Protein AF-A0A3M2LVP2-F1 (afdb_monomer_lite)

pLDDT: mean 81.39, std 17.62, range [37.12, 96.94]

Sequence (115 aa):
MPDSTAGVALAVPNRERMAYLTHLAGRLPAGLSASYSYRGHEIVMHVVAVAAVGNRTNALPVAAVTVGCRYARGAWWFVGGDDRAPFAAANNLREAATVIVRELNDQIRQREAVR

Structure (mmCIF, N/CA/C/O backbone):
data_AF-A0A3M2LVP2-F1
#
_entry.id   AF-A0A3M2LVP2-F1
#
loop_
_atom_site.group_PDB
_atom_site.id
_atom_site.type_symbol
_atom_site.label_atom_id
_atom_site.label_alt_id
_atom_site.label_comp_id
_atom_site.label_asym_id
_atom_site.label_entity_id
_atom_site.label_seq_id
_atom_site.pdbx_PDB_ins_code
_atom_site.Cartn_x
_atom_site.Cartn_y
_atom_site.Cartn_z
_atom_site.occupancy
_atom_site.B_iso_or_equiv
_atom_site.auth_seq_id
_atom_site.auth_comp_id
_atom_site.auth_asym_id
_atom_site.auth_atom_id
_atom_site.pdbx_PDB_model_num
ATOM 1 N N . MET A 1 1 ? 15.100 -31.540 -20.089 1.00 39.44 1 MET A N 1
ATOM 2 C CA . MET A 1 1 ? 15.620 -30.237 -19.628 1.00 39.44 1 MET A CA 1
ATOM 3 C C . MET A 1 1 ? 14.409 -29.372 -19.313 1.00 39.44 1 MET A C 1
ATOM 5 O O . MET A 1 1 ? 13.673 -29.110 -20.254 1.00 39.44 1 MET A O 1
ATOM 9 N N . PRO A 1 2 ? 14.092 -29.028 -18.055 1.00 41.09 2 PRO A N 1
ATOM 10 C CA . PRO A 1 2 ? 13.045 -28.047 -17.806 1.00 41.09 2 PRO A CA 1
ATOM 11 C C . PRO A 1 2 ? 13.590 -26.645 -18.110 1.00 41.09 2 PRO A C 1
ATOM 13 O O . PRO A 1 2 ? 14.683 -26.294 -17.667 1.00 41.09 2 PRO A O 1
ATOM 16 N N . ASP A 1 3 ? 12.838 -25.887 -18.907 1.00 37.12 3 ASP A N 1
ATOM 17 C CA . ASP A 1 3 ? 13.117 -24.502 -19.275 1.00 37.12 3 ASP A CA 1
ATOM 18 C C . ASP A 1 3 ? 13.131 -23.608 -18.033 1.00 37.12 3 ASP A C 1
ATOM 20 O O . ASP A 1 3 ? 12.096 -23.294 -17.441 1.00 37.12 3 ASP A O 1
ATOM 24 N N . SER A 1 4 ? 14.322 -23.155 -17.657 1.00 41.50 4 SER A N 1
ATOM 25 C CA . SER A 1 4 ? 14.530 -22.121 -16.648 1.00 41.50 4 SER A CA 1
ATOM 26 C C . SER A 1 4 ? 14.195 -20.739 -17.217 1.00 41.50 4 SER A C 1
ATOM 28 O O . SER A 1 4 ? 15.038 -19.849 -17.238 1.00 41.50 4 SER A O 1
ATOM 30 N N . THR A 1 5 ? 12.950 -20.506 -17.639 1.00 41.75 5 THR A N 1
ATOM 31 C CA . THR A 1 5 ? 12.405 -19.139 -17.744 1.00 41.75 5 THR A CA 1
ATOM 32 C C . THR A 1 5 ? 11.936 -18.676 -16.363 1.00 41.75 5 THR A C 1
ATOM 34 O O . THR A 1 5 ? 10.810 -18.228 -16.157 1.00 41.75 5 THR A O 1
ATOM 37 N N . ALA A 1 6 ? 12.834 -18.763 -15.379 1.00 42.06 6 ALA A N 1
ATOM 38 C CA . ALA A 1 6 ? 12.728 -17.954 -14.178 1.00 42.06 6 ALA A CA 1
ATOM 39 C C . ALA A 1 6 ? 12.969 -16.515 -14.635 1.00 42.06 6 ALA A C 1
ATOM 41 O O . ALA A 1 6 ? 14.111 -16.083 -14.786 1.00 42.06 6 ALA A O 1
ATOM 42 N N . GLY A 1 7 ? 11.880 -15.825 -14.985 1.00 40.41 7 GLY A N 1
ATOM 43 C CA . GLY A 1 7 ? 11.915 -14.443 -15.428 1.00 40.41 7 GLY A CA 1
ATOM 44 C C . GLY A 1 7 ? 12.791 -13.654 -14.471 1.00 40.41 7 GLY A C 1
ATOM 45 O O . GLY A 1 7 ? 12.504 -13.595 -13.275 1.00 40.41 7 GLY A O 1
ATOM 46 N N . VAL A 1 8 ? 13.882 -13.102 -15.000 1.00 42.12 8 VAL A N 1
ATOM 47 C CA . VAL A 1 8 ? 14.727 -12.151 -14.291 1.00 42.12 8 VAL A CA 1
ATOM 48 C C . VAL A 1 8 ? 13.811 -10.986 -13.947 1.00 42.12 8 VAL A C 1
ATOM 50 O O . VAL A 1 8 ? 13.554 -10.109 -14.771 1.00 42.12 8 VAL A O 1
ATOM 53 N N . ALA A 1 9 ? 13.226 -11.026 -12.752 1.00 48.88 9 ALA A N 1
ATOM 54 C CA . ALA A 1 9 ? 12.556 -9.889 -12.168 1.00 48.88 9 ALA A CA 1
ATOM 55 C C . ALA A 1 9 ? 13.658 -8.847 -12.027 1.00 48.88 9 ALA A C 1
ATOM 57 O O . ALA A 1 9 ? 14.485 -8.949 -11.124 1.00 48.88 9 ALA A O 1
ATOM 58 N N . LEU A 1 10 ? 13.742 -7.934 -13.000 1.00 51.72 10 LEU A N 1
ATOM 59 C CA . LEU A 1 10 ? 14.676 -6.819 -12.989 1.00 51.72 10 LEU A CA 1
ATOM 60 C C . LEU A 1 10 ? 14.624 -6.231 -11.581 1.00 51.72 10 LEU A C 1
ATOM 62 O O . LEU A 1 10 ? 13.573 -5.753 -11.145 1.00 51.72 10 LEU A O 1
ATOM 66 N N . ALA A 1 11 ? 15.722 -6.381 -10.838 1.00 56.47 11 ALA A N 1
ATOM 67 C CA . ALA A 1 11 ? 15.840 -5.881 -9.482 1.00 56.47 11 ALA A CA 1
ATOM 68 C C . ALA A 1 11 ? 15.835 -4.361 -9.586 1.00 56.47 11 ALA A C 1
ATOM 70 O O . ALA A 1 11 ? 16.862 -3.719 -9.791 1.00 56.47 11 ALA A O 1
ATOM 71 N N . VAL A 1 12 ? 14.639 -3.786 -9.564 1.00 62.88 12 VAL A N 1
ATOM 72 C CA . VAL A 1 12 ? 14.496 -2.353 -9.747 1.00 62.88 12 VAL A CA 1
ATOM 73 C C . VAL A 1 12 ? 15.136 -1.657 -8.557 1.00 62.88 12 VAL A C 1
ATOM 75 O O . VAL A 1 12 ? 14.829 -2.025 -7.412 1.00 62.88 12 VAL A O 1
ATOM 78 N N . PRO A 1 13 ? 15.956 -0.621 -8.807 1.00 79.50 13 PRO A N 1
ATOM 79 C CA . PRO A 1 13 ? 16.597 0.136 -7.755 1.00 79.50 13 PRO A CA 1
ATOM 80 C C . PRO A 1 13 ? 15.579 0.659 -6.747 1.00 79.50 13 PRO A C 1
ATOM 82 O O . PRO A 1 13 ? 14.562 1.261 -7.096 1.00 79.50 13 PRO A O 1
ATOM 85 N N . ASN A 1 14 ? 15.904 0.506 -5.468 1.00 86.06 14 ASN A N 1
ATOM 86 C CA . ASN A 1 14 ? 15.096 1.004 -4.358 1.00 86.06 14 ASN A CA 1
ATOM 87 C C . ASN A 1 14 ? 14.732 2.497 -4.480 1.00 86.06 14 ASN A C 1
ATOM 89 O O . ASN A 1 14 ? 13.690 2.915 -3.984 1.00 86.06 14 ASN A O 1
ATOM 93 N N . ARG A 1 15 ? 15.520 3.283 -5.226 1.00 88.25 15 ARG A N 1
ATOM 94 C CA . ARG A 1 15 ? 15.206 4.673 -5.580 1.00 88.25 15 ARG A CA 1
ATOM 95 C C . ARG A 1 15 ? 13.857 4.830 -6.295 1.00 88.25 15 ARG A C 1
ATOM 97 O O . ARG A 1 15 ? 13.086 5.709 -5.927 1.00 88.25 15 ARG A O 1
ATOM 104 N N . GLU A 1 16 ? 13.565 4.005 -7.298 1.00 89.56 16 GLU A N 1
ATOM 105 C CA . GLU A 1 16 ? 12.317 4.114 -8.068 1.00 89.56 16 GLU A CA 1
ATOM 106 C C . GLU A 1 16 ? 11.116 3.647 -7.232 1.00 89.56 16 GLU A C 1
ATOM 108 O O . GLU A 1 16 ? 10.068 4.291 -7.215 1.00 89.56 16 GLU A O 1
ATOM 113 N N . ARG A 1 17 ? 11.303 2.585 -6.437 1.00 91.12 17 ARG A N 1
ATOM 114 C CA . ARG A 1 17 ? 10.299 2.110 -5.471 1.00 91.12 17 ARG A CA 1
ATOM 115 C C . ARG A 1 17 ? 9.940 3.199 -4.467 1.00 91.12 17 ARG A C 1
ATOM 117 O O . ARG A 1 17 ? 8.761 3.475 -4.266 1.00 91.12 17 ARG A O 1
ATOM 124 N N . MET A 1 18 ? 10.952 3.849 -3.890 1.00 92.69 18 MET A N 1
ATOM 125 C CA . MET A 1 18 ? 10.757 4.956 -2.959 1.00 92.69 18 MET A CA 1
ATOM 126 C C . MET A 1 18 ? 9.967 6.097 -3.605 1.00 92.69 18 MET A C 1
ATOM 128 O O . MET A 1 18 ? 9.061 6.630 -2.972 1.00 92.69 18 MET A O 1
ATOM 132 N N . ALA A 1 19 ? 10.257 6.443 -4.865 1.00 93.88 19 ALA A N 1
ATOM 133 C CA . ALA A 1 19 ? 9.534 7.494 -5.578 1.00 93.88 19 ALA A CA 1
ATOM 134 C C . ALA A 1 19 ? 8.033 7.177 -5.708 1.00 93.88 19 ALA A C 1
ATOM 136 O O . ALA A 1 19 ? 7.203 7.990 -5.300 1.00 93.88 19 ALA A O 1
ATOM 137 N N . TYR A 1 20 ? 7.668 5.982 -6.190 1.00 94.44 20 TYR A N 1
ATOM 138 C CA . TYR A 1 20 ? 6.258 5.578 -6.292 1.00 94.44 20 TYR A CA 1
ATOM 139 C C . TYR A 1 20 ? 5.554 5.551 -4.932 1.00 94.44 20 TYR A C 1
ATOM 141 O O . TYR A 1 20 ? 4.442 6.064 -4.806 1.00 94.44 20 TYR A O 1
ATOM 149 N N . LEU A 1 21 ? 6.200 4.989 -3.907 1.00 95.62 21 LEU A N 1
ATOM 150 C CA . LEU A 1 21 ? 5.628 4.920 -2.562 1.00 95.62 21 LEU A CA 1
ATOM 151 C C . LEU A 1 21 ? 5.462 6.315 -1.942 1.00 95.62 21 LEU A C 1
ATOM 153 O O . LEU A 1 21 ? 4.434 6.590 -1.333 1.00 95.62 21 LEU A O 1
ATOM 157 N N . THR A 1 22 ? 6.409 7.226 -2.173 1.00 96.19 22 THR A N 1
ATOM 158 C CA . THR A 1 22 ? 6.325 8.622 -1.709 1.00 96.19 22 THR A CA 1
ATOM 159 C C . THR A 1 22 ? 5.190 9.373 -2.405 1.00 96.19 22 THR A C 1
ATOM 161 O O . THR A 1 22 ? 4.433 10.101 -1.762 1.00 96.19 22 THR A O 1
ATOM 164 N N . HIS A 1 23 ? 5.019 9.173 -3.716 1.00 96.38 23 HIS A N 1
ATOM 165 C CA . HIS A 1 23 ? 3.894 9.750 -4.452 1.00 96.38 23 HIS A CA 1
ATOM 166 C C . HIS A 1 23 ? 2.547 9.226 -3.955 1.00 96.38 23 HIS A C 1
ATOM 168 O O . HIS A 1 23 ? 1.595 10.001 -3.857 1.00 96.38 23 HIS A O 1
ATOM 174 N N . LEU A 1 24 ? 2.471 7.940 -3.606 1.00 96.94 24 LEU A N 1
ATOM 175 C CA . LEU A 1 24 ? 1.286 7.352 -2.993 1.00 96.94 24 LEU A CA 1
ATOM 176 C C . LEU A 1 24 ? 1.021 7.925 -1.596 1.00 96.94 24 LEU A C 1
ATOM 178 O O . LEU A 1 24 ? -0.114 8.302 -1.314 1.00 96.94 24 LEU A O 1
ATOM 182 N N . ALA A 1 25 ? 2.050 8.064 -0.755 1.00 95.44 25 ALA A N 1
ATOM 183 C CA . ALA A 1 25 ? 1.925 8.653 0.578 1.00 95.44 25 ALA A CA 1
ATOM 184 C C . ALA A 1 25 ? 1.315 10.063 0.527 1.00 95.44 25 ALA A C 1
ATOM 186 O O . ALA A 1 25 ? 0.422 10.379 1.308 1.00 95.44 25 ALA A O 1
ATOM 187 N N . GLY A 1 26 ? 1.711 10.878 -0.458 1.00 95.12 26 GLY A N 1
ATOM 188 C CA . GLY A 1 26 ? 1.141 12.210 -0.686 1.00 95.12 26 GLY A CA 1
ATOM 189 C C . GLY A 1 26 ? -0.334 12.229 -1.119 1.00 95.12 26 GLY A C 1
ATOM 190 O O . GLY A 1 26 ? -0.912 13.307 -1.243 1.00 95.12 26 GLY A O 1
ATOM 191 N N . ARG A 1 27 ? -0.952 11.069 -1.384 1.00 95.38 27 ARG A N 1
ATOM 192 C CA . ARG A 1 27 ? -2.382 10.929 -1.719 1.00 95.38 27 ARG A CA 1
ATOM 193 C C . ARG A 1 27 ? -3.213 10.293 -0.611 1.00 95.38 27 ARG A C 1
ATOM 195 O O . ARG A 1 27 ? -4.428 10.183 -0.775 1.00 95.38 27 ARG A O 1
ATOM 202 N N . LEU A 1 28 ? -2.589 9.880 0.489 1.00 92.88 28 LEU A N 1
ATOM 203 C CA . LEU A 1 28 ? -3.310 9.345 1.635 1.00 92.88 28 LEU A CA 1
ATOM 204 C C . LEU A 1 28 ? -4.079 10.468 2.355 1.00 92.88 28 LEU A C 1
ATOM 206 O O . LEU A 1 28 ? -3.604 11.606 2.403 1.00 92.88 28 LEU A O 1
ATOM 210 N N . PRO A 1 29 ? -5.273 10.180 2.902 1.00 88.19 29 PRO A N 1
ATOM 211 C CA . PRO A 1 29 ? -6.027 11.153 3.682 1.00 88.19 29 PRO A CA 1
ATOM 212 C C . PRO A 1 29 ? -5.296 11.527 4.978 1.00 88.19 29 PRO A C 1
ATOM 214 O O . PRO A 1 29 ? -4.468 10.777 5.498 1.00 88.19 29 PRO A O 1
ATOM 217 N N . ALA A 1 30 ? -5.655 12.687 5.530 1.00 84.69 30 ALA A N 1
ATOM 218 C CA . ALA A 1 30 ? -5.180 13.112 6.841 1.00 84.69 30 ALA A CA 1
ATOM 219 C C . ALA A 1 30 ? -5.561 12.097 7.936 1.00 84.69 30 ALA A C 1
ATOM 221 O O . ALA A 1 30 ? -6.585 11.422 7.846 1.00 84.69 30 ALA A O 1
ATOM 222 N N . GLY A 1 31 ? -4.738 12.007 8.984 1.00 80.94 31 GLY A N 1
ATOM 223 C CA . GLY A 1 31 ? -4.933 11.058 10.089 1.00 80.94 31 GLY A CA 1
ATOM 224 C C . GLY A 1 31 ? -4.291 9.683 9.870 1.00 80.94 31 GLY A C 1
ATOM 225 O O . GLY A 1 31 ? -4.258 8.880 10.800 1.00 80.94 31 GLY A O 1
ATOM 226 N N . LEU A 1 32 ? -3.728 9.428 8.685 1.00 88.31 32 LEU A N 1
ATOM 227 C CA . LEU A 1 32 ? -2.860 8.279 8.434 1.00 88.31 32 LEU A CA 1
ATOM 228 C C . LEU A 1 32 ? -1.392 8.693 8.521 1.00 88.31 32 LEU A C 1
ATOM 230 O O . LEU A 1 32 ? -1.007 9.762 8.049 1.00 88.31 32 LEU A O 1
ATOM 234 N N . SER A 1 33 ? -0.570 7.825 9.105 1.00 89.62 33 SER A N 1
ATOM 235 C CA . SER A 1 33 ? 0.883 7.982 9.110 1.00 89.62 33 SER A CA 1
ATOM 236 C C . SER A 1 33 ? 1.517 6.983 8.151 1.00 89.62 33 SER A C 1
ATOM 238 O O . SER A 1 33 ? 1.102 5.824 8.108 1.00 89.62 33 SER A O 1
ATOM 240 N N . ALA A 1 34 ? 2.517 7.430 7.393 1.00 92.62 34 ALA A N 1
ATOM 241 C CA . ALA A 1 34 ? 3.306 6.589 6.505 1.00 92.62 34 ALA A CA 1
ATOM 242 C C . ALA A 1 34 ? 4.757 6.528 6.999 1.00 92.62 34 ALA A C 1
ATOM 244 O O . ALA A 1 34 ? 5.380 7.561 7.246 1.00 92.62 34 ALA A O 1
ATOM 245 N N . SER A 1 35 ? 5.305 5.323 7.116 1.00 93.62 35 SER A N 1
ATOM 246 C CA . SER A 1 35 ? 6.724 5.083 7.384 1.00 93.62 35 SER A CA 1
ATOM 247 C C . SER A 1 35 ? 7.305 4.135 6.341 1.00 93.62 35 SER A C 1
ATOM 249 O O . SER A 1 35 ? 6.568 3.464 5.623 1.00 93.62 35 SER A O 1
ATOM 251 N N . TYR A 1 36 ? 8.630 4.083 6.232 1.00 94.56 36 TYR A N 1
ATOM 252 C CA . TYR A 1 36 ? 9.315 3.269 5.230 1.00 94.56 36 TYR A CA 1
ATOM 253 C C . TYR A 1 36 ? 10.308 2.337 5.909 1.00 94.56 36 TYR A C 1
ATOM 255 O O . TYR A 1 36 ? 10.963 2.716 6.879 1.00 94.56 36 TYR A O 1
ATOM 263 N N . SER A 1 37 ? 10.435 1.124 5.386 1.00 93.38 37 SER A N 1
ATOM 264 C CA . SER A 1 37 ? 11.417 0.148 5.851 1.00 93.38 37 SER A CA 1
ATOM 265 C C . SER A 1 37 ? 11.905 -0.718 4.690 1.00 93.38 37 SER A C 1
ATOM 267 O O . SER A 1 37 ? 11.469 -0.555 3.547 1.00 93.38 37 SER A O 1
ATOM 269 N N . TYR A 1 38 ? 12.823 -1.637 4.983 1.00 90.38 38 TYR A N 1
ATOM 270 C CA . TYR A 1 38 ? 13.267 -2.655 4.041 1.00 90.38 38 TYR A CA 1
ATOM 271 C C . TYR A 1 38 ? 12.699 -4.016 4.430 1.00 90.38 38 TYR A C 1
ATOM 273 O O . TYR A 1 38 ? 12.840 -4.449 5.573 1.00 90.38 38 TYR A O 1
ATOM 281 N N . ARG A 1 39 ? 12.141 -4.734 3.455 1.00 87.50 39 ARG A N 1
ATOM 282 C CA . ARG A 1 39 ? 11.733 -6.134 3.600 1.00 87.50 39 ARG A CA 1
ATOM 283 C C . ARG A 1 39 ? 12.262 -6.937 2.420 1.00 87.50 39 ARG A C 1
ATOM 285 O O . ARG A 1 39 ? 11.947 -6.630 1.276 1.00 87.50 39 ARG A O 1
ATOM 292 N N . GLY A 1 40 ? 13.096 -7.942 2.691 1.00 83.25 40 GLY A N 1
ATOM 293 C CA . GLY A 1 40 ? 13.708 -8.759 1.634 1.00 83.25 40 GLY A CA 1
ATOM 294 C C . GLY A 1 40 ? 14.492 -7.929 0.608 1.00 83.25 40 GLY A C 1
ATOM 295 O O . GLY A 1 40 ? 14.355 -8.157 -0.586 1.00 83.25 40 GLY A O 1
ATOM 296 N N . HIS A 1 41 ? 15.267 -6.942 1.076 1.00 84.50 41 HIS A N 1
ATOM 297 C CA . HIS A 1 41 ? 16.036 -5.977 0.266 1.00 84.50 41 HIS A CA 1
ATOM 298 C C . HIS A 1 41 ? 15.220 -4.976 -0.565 1.00 84.50 41 HIS A C 1
ATOM 300 O O . HIS A 1 41 ? 15.800 -4.163 -1.288 1.00 84.50 41 HIS A O 1
ATOM 306 N N . GLU A 1 42 ? 13.899 -4.962 -0.420 1.00 89.06 42 GLU A N 1
ATOM 307 C CA . GLU A 1 42 ? 13.032 -4.021 -1.116 1.00 89.06 42 GLU A CA 1
ATOM 308 C C . GLU A 1 42 ? 12.454 -2.987 -0.154 1.00 89.06 42 GLU A C 1
ATOM 310 O O . GLU A 1 42 ? 12.048 -3.320 0.961 1.00 89.06 42 GLU A O 1
ATOM 315 N N . ILE A 1 43 ? 12.394 -1.728 -0.594 1.00 91.56 43 ILE A N 1
ATOM 316 C CA . ILE A 1 43 ? 11.689 -0.684 0.154 1.00 91.56 43 ILE A CA 1
ATOM 317 C C . ILE A 1 43 ? 10.187 -0.960 0.132 1.00 91.56 43 ILE A C 1
ATOM 319 O O . ILE A 1 43 ? 9.589 -1.161 -0.931 1.00 91.56 43 ILE A O 1
ATOM 323 N N . VAL A 1 44 ? 9.593 -0.909 1.319 1.00 94.12 44 VAL A N 1
ATOM 324 C CA . VAL A 1 44 ? 8.151 -0.960 1.552 1.00 94.12 44 VAL A CA 1
ATOM 325 C C . VAL A 1 44 ? 7.715 0.254 2.366 1.00 94.12 44 VAL A C 1
ATOM 327 O O . VAL A 1 44 ? 8.507 0.857 3.091 1.00 94.12 44 VAL A O 1
ATOM 330 N N . MET A 1 45 ? 6.444 0.611 2.238 1.00 95.81 45 MET A N 1
ATOM 331 C CA . MET A 1 45 ? 5.773 1.646 3.011 1.00 95.81 45 MET A CA 1
ATOM 332 C C . MET A 1 45 ? 4.785 0.987 3.971 1.00 95.81 45 MET A C 1
ATOM 334 O O . MET A 1 45 ? 3.982 0.156 3.559 1.00 95.81 45 MET A O 1
ATOM 338 N N . HIS A 1 46 ? 4.803 1.375 5.237 1.00 94.50 46 HIS A N 1
ATOM 339 C CA . HIS A 1 46 ? 3.783 1.011 6.209 1.00 94.50 46 HIS A CA 1
ATOM 340 C C .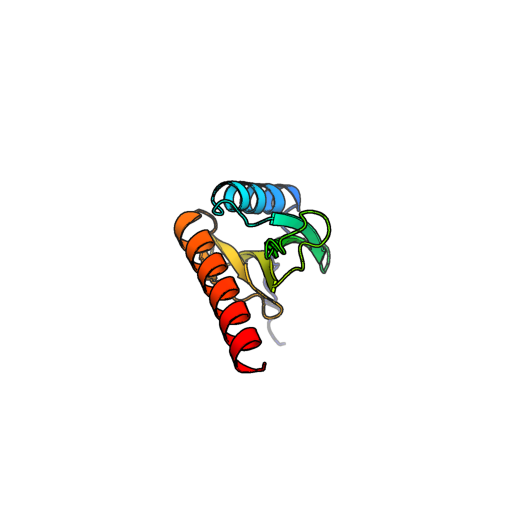 HIS A 1 46 ? 2.839 2.190 6.390 1.00 94.50 46 HIS A C 1
ATOM 342 O O . HIS A 1 46 ? 3.282 3.295 6.694 1.00 94.50 46 HIS A O 1
ATOM 348 N N . VAL A 1 47 ? 1.545 1.953 6.213 1.00 92.75 47 VAL A N 1
ATOM 349 C CA . VAL A 1 47 ? 0.490 2.933 6.465 1.00 92.75 47 VAL A CA 1
ATOM 350 C C . VAL A 1 47 ? -0.243 2.520 7.725 1.00 92.75 47 VAL A C 1
ATOM 352 O O . VAL A 1 47 ? -0.725 1.393 7.812 1.00 92.75 47 VAL A O 1
ATOM 355 N N . VAL A 1 48 ? -0.321 3.420 8.696 1.00 90.69 48 VAL A N 1
ATOM 356 C CA . VAL A 1 48 ? -0.900 3.151 10.012 1.00 90.69 48 VAL A CA 1
ATOM 357 C C . VAL A 1 48 ? -2.043 4.122 10.274 1.00 90.69 48 VAL A C 1
ATOM 359 O O . VAL A 1 48 ? -1.865 5.340 10.185 1.00 90.69 48 VAL A O 1
ATOM 362 N N . ALA A 1 49 ? -3.203 3.572 10.629 1.00 83.69 49 ALA A N 1
ATOM 363 C CA . ALA A 1 49 ? -4.310 4.332 11.193 1.00 83.69 49 ALA A CA 1
ATOM 364 C C . ALA A 1 49 ? -4.136 4.416 12.715 1.00 83.69 49 ALA A C 1
ATOM 366 O O . ALA A 1 49 ? -4.017 3.393 13.400 1.00 83.69 49 ALA A O 1
ATOM 367 N N . VAL A 1 50 ? -4.116 5.637 13.245 1.00 72.19 50 VAL A N 1
ATOM 368 C CA . VAL A 1 50 ? -3.966 5.907 14.679 1.00 72.19 50 VAL A CA 1
ATOM 369 C C . VAL A 1 50 ? -5.292 6.389 15.261 1.00 72.19 50 VAL A C 1
ATOM 371 O O . VAL A 1 50 ? -5.902 7.313 14.731 1.00 72.19 50 VAL A O 1
ATOM 374 N N . ALA A 1 51 ? -5.749 5.788 16.363 1.00 63.75 51 ALA A N 1
ATOM 375 C CA . ALA A 1 51 ? -6.852 6.368 17.124 1.00 63.75 51 ALA A CA 1
ATOM 376 C C . ALA A 1 51 ? -6.314 7.508 17.985 1.00 63.75 51 ALA A C 1
ATOM 378 O O . ALA A 1 51 ? -5.372 7.324 18.760 1.00 63.75 51 ALA A O 1
ATOM 379 N N . ALA A 1 52 ? -6.947 8.676 17.893 1.00 54.31 52 ALA A N 1
ATOM 380 C CA . ALA A 1 52 ? -6.769 9.723 18.883 1.00 54.31 52 ALA A CA 1
ATOM 381 C C . ALA A 1 52 ? -7.459 9.279 20.182 1.00 54.31 52 ALA A C 1
ATOM 383 O O . ALA A 1 52 ? -8.645 9.519 20.387 1.00 54.31 52 ALA A O 1
ATOM 384 N N . VAL A 1 53 ? -6.727 8.605 21.067 1.00 46.56 53 VAL A N 1
ATOM 385 C CA . VAL A 1 53 ? -7.143 8.507 22.470 1.00 46.56 53 VAL A CA 1
ATOM 386 C C . VAL A 1 53 ? -7.020 9.919 23.042 1.00 46.56 53 VAL A C 1
ATOM 388 O O . VAL A 1 53 ? -6.055 10.609 22.722 1.00 46.56 53 VAL A O 1
ATOM 391 N N . GLY A 1 54 ? -7.987 10.373 23.847 1.00 44.75 54 GLY A N 1
ATOM 392 C CA . GLY A 1 54 ? -8.138 11.762 24.329 1.00 44.75 54 GLY A CA 1
ATOM 393 C C . GLY A 1 54 ? -6.923 12.417 25.015 1.00 44.75 54 GLY A C 1
ATOM 394 O O . GLY A 1 54 ? -7.002 13.575 25.411 1.00 44.75 54 GLY A O 1
ATOM 395 N N . ASN A 1 55 ? -5.789 11.723 25.110 1.00 45.88 55 ASN A N 1
ATOM 396 C CA . ASN A 1 55 ? -4.476 12.272 25.401 1.00 45.88 55 ASN A CA 1
ATOM 397 C C . ASN A 1 55 ? -3.525 11.964 24.222 1.00 45.88 55 ASN A C 1
ATOM 399 O O . ASN A 1 55 ? -3.214 10.800 23.961 1.00 45.88 55 ASN A O 1
ATOM 403 N N . ARG A 1 56 ? -3.062 13.000 23.502 1.00 52.12 56 ARG A N 1
ATOM 404 C CA . ARG A 1 56 ? -2.263 12.900 22.251 1.00 52.12 56 ARG A CA 1
ATOM 405 C C . ARG A 1 56 ? -0.965 12.086 22.382 1.00 52.12 56 ARG A C 1
ATOM 407 O O . ARG A 1 56 ? -0.347 11.763 21.375 1.00 52.12 56 ARG A O 1
ATOM 414 N N . THR A 1 57 ? -0.548 11.774 23.603 1.00 51.75 57 THR A N 1
ATOM 415 C CA . THR A 1 57 ? 0.633 10.972 23.938 1.00 51.75 57 THR A CA 1
ATOM 416 C C . THR A 1 57 ? 0.434 9.462 23.793 1.00 51.75 57 THR A C 1
ATOM 418 O O . THR A 1 57 ? 1.426 8.765 23.626 1.00 51.75 57 THR A O 1
ATOM 421 N N . ASN A 1 58 ? -0.806 8.952 23.789 1.00 47.84 58 ASN A N 1
ATOM 422 C CA . ASN A 1 58 ? -1.106 7.512 23.704 1.00 47.84 58 ASN A CA 1
ATOM 423 C C . ASN A 1 58 ? -1.967 7.169 22.477 1.00 47.84 58 ASN A C 1
ATOM 425 O O . ASN A 1 58 ? -2.983 6.480 22.582 1.00 47.84 58 ASN A O 1
ATOM 429 N N . ALA A 1 59 ? -1.578 7.660 21.300 1.00 57.75 59 ALA A N 1
ATOM 430 C CA . ALA A 1 59 ? -2.186 7.215 20.052 1.00 57.75 59 ALA A CA 1
ATOM 431 C C . ALA A 1 59 ? -1.798 5.748 19.796 1.00 57.75 59 ALA A C 1
ATOM 433 O O . ALA A 1 59 ? -0.643 5.444 19.501 1.00 57.75 59 ALA A O 1
ATOM 434 N N . LEU A 1 60 ? -2.753 4.828 19.945 1.00 59.28 60 LEU A N 1
ATOM 435 C CA . LEU A 1 60 ? -2.523 3.408 19.686 1.00 59.28 60 LEU A CA 1
ATOM 436 C C . LEU A 1 60 ? -2.788 3.106 18.202 1.00 59.28 60 LEU A C 1
ATOM 438 O O . LEU A 1 60 ? -3.819 3.537 17.671 1.00 59.28 60 LEU A O 1
ATOM 442 N N . PRO A 1 61 ? -1.893 2.371 17.518 1.00 62.06 61 PRO A N 1
ATOM 443 C CA . PRO A 1 61 ? -2.138 1.931 16.152 1.00 62.06 61 PRO A CA 1
ATOM 444 C C . PRO A 1 61 ? -3.314 0.948 16.132 1.00 62.06 61 PRO A C 1
ATOM 446 O O . PRO A 1 61 ? -3.266 -0.114 16.756 1.00 62.06 61 PRO A O 1
ATOM 449 N N . VAL A 1 62 ? -4.379 1.297 15.409 1.00 75.56 62 VAL A N 1
ATOM 450 C CA . VAL A 1 62 ? -5.614 0.491 15.356 1.00 75.56 62 VAL A CA 1
ATOM 451 C C . VAL A 1 62 ? -5.650 -0.405 14.126 1.00 75.56 62 VAL A C 1
ATOM 453 O O . VAL A 1 62 ? -6.265 -1.464 14.179 1.00 75.56 62 VAL A O 1
ATOM 456 N N . ALA A 1 63 ? -4.942 -0.042 13.058 1.00 81.06 63 ALA A N 1
ATOM 457 C CA . ALA A 1 63 ? -4.767 -0.867 11.867 1.00 81.06 63 ALA A CA 1
ATOM 458 C C . ALA A 1 63 ? -3.491 -0.467 11.121 1.00 81.06 63 ALA A C 1
ATOM 460 O O . ALA A 1 63 ? -3.040 0.679 11.225 1.00 81.06 63 ALA A O 1
ATOM 461 N N . ALA A 1 64 ? -2.908 -1.409 10.381 1.00 89.62 64 ALA A N 1
ATOM 462 C CA . ALA A 1 64 ? -1.710 -1.158 9.594 1.00 89.62 64 ALA A CA 1
ATOM 463 C C . ALA A 1 64 ? -1.702 -1.978 8.299 1.00 89.62 64 ALA A C 1
ATOM 465 O O . ALA A 1 64 ? -2.047 -3.158 8.286 1.00 89.62 64 ALA A O 1
ATOM 466 N N . VAL A 1 65 ? -1.248 -1.354 7.215 1.00 92.31 65 VAL A N 1
ATOM 467 C CA . VAL A 1 65 ? -1.083 -1.985 5.902 1.00 92.31 65 VAL A CA 1
ATOM 468 C C . VAL A 1 65 ? 0.353 -1.792 5.441 1.00 92.31 65 VAL A C 1
ATOM 470 O O . VAL A 1 65 ? 0.883 -0.684 5.483 1.00 92.31 65 VAL A O 1
ATOM 473 N N . THR A 1 66 ? 0.984 -2.870 4.979 1.00 95.06 66 THR A N 1
ATOM 474 C CA . THR A 1 66 ? 2.284 -2.795 4.303 1.00 95.06 66 THR A CA 1
ATOM 475 C C . THR A 1 66 ? 2.063 -2.776 2.799 1.00 95.06 66 THR A C 1
ATOM 477 O O . THR A 1 66 ? 1.366 -3.633 2.258 1.00 95.06 66 THR A O 1
ATOM 480 N N . VAL A 1 67 ? 2.669 -1.799 2.134 1.00 95.56 67 VAL A N 1
ATOM 481 C CA . VAL A 1 67 ? 2.564 -1.542 0.702 1.00 95.56 67 VAL A CA 1
ATOM 482 C C . VAL A 1 67 ? 3.955 -1.606 0.090 1.00 95.56 67 VAL A C 1
ATOM 484 O O . VAL A 1 67 ? 4.880 -0.932 0.537 1.00 95.56 67 VAL A O 1
ATOM 487 N N . GLY A 1 68 ? 4.116 -2.403 -0.955 1.00 94.31 68 GLY A N 1
ATOM 488 C CA . GLY A 1 68 ? 5.315 -2.423 -1.784 1.00 94.31 68 GLY A CA 1
ATOM 489 C C . GLY A 1 68 ? 5.010 -2.024 -3.222 1.00 94.31 68 GLY A C 1
ATOM 490 O O . GLY A 1 68 ? 3.867 -1.755 -3.588 1.00 94.31 68 GLY A O 1
ATOM 491 N N . CYS A 1 69 ? 6.042 -2.076 -4.059 1.00 92.06 69 CYS A N 1
ATOM 492 C CA . CYS A 1 69 ? 5.913 -1.980 -5.511 1.00 92.06 69 CYS A CA 1
ATOM 493 C C . CYS A 1 69 ? 6.436 -3.259 -6.171 1.00 92.06 69 CYS A C 1
ATOM 495 O O . CYS A 1 69 ? 7.354 -3.897 -5.657 1.00 92.06 69 CYS A O 1
ATOM 497 N N . ARG A 1 70 ? 5.877 -3.632 -7.320 1.00 88.56 70 ARG A N 1
ATOM 498 C CA . ARG A 1 70 ? 6.342 -4.751 -8.147 1.00 88.56 70 ARG A CA 1
ATOM 499 C C . ARG A 1 70 ? 6.215 -4.386 -9.617 1.00 88.56 70 ARG A C 1
ATOM 501 O O . ARG A 1 70 ? 5.165 -3.912 -10.042 1.00 88.56 70 ARG A O 1
ATOM 508 N N . TYR A 1 71 ? 7.254 -4.662 -10.397 1.00 86.75 71 TYR A N 1
ATOM 509 C CA . TYR A 1 71 ? 7.155 -4.605 -11.849 1.00 86.75 71 TYR A CA 1
ATOM 510 C C . TYR A 1 71 ? 6.616 -5.940 -12.362 1.00 86.75 71 TYR A C 1
ATOM 512 O O . TYR A 1 71 ? 7.174 -6.997 -12.067 1.00 86.75 71 TYR A O 1
ATOM 520 N N . ALA A 1 72 ? 5.499 -5.916 -13.082 1.00 85.56 72 ALA A N 1
ATOM 521 C CA . ALA A 1 72 ? 4.897 -7.108 -13.662 1.00 85.56 72 ALA A CA 1
ATOM 522 C C . ALA A 1 72 ? 4.107 -6.757 -14.923 1.00 85.56 72 ALA A C 1
ATOM 524 O O . ALA A 1 72 ? 3.387 -5.760 -14.959 1.00 85.56 72 ALA A O 1
ATOM 525 N N . ARG A 1 73 ? 4.201 -7.620 -15.943 1.00 84.31 73 ARG A N 1
ATOM 526 C CA . ARG A 1 73 ? 3.459 -7.481 -17.211 1.00 84.31 73 ARG A CA 1
ATOM 527 C C . ARG A 1 73 ? 3.664 -6.113 -17.885 1.00 84.31 73 ARG A C 1
ATOM 529 O O . ARG A 1 73 ? 2.713 -5.506 -18.358 1.00 84.31 73 ARG A O 1
ATOM 536 N N . GLY A 1 74 ? 4.900 -5.611 -17.889 1.00 85.81 74 GLY A N 1
ATOM 537 C CA . GLY A 1 74 ? 5.244 -4.341 -18.538 1.00 85.81 74 GLY A CA 1
ATOM 538 C C . GLY A 1 74 ? 4.868 -3.078 -17.753 1.00 85.81 74 GLY A C 1
ATOM 539 O O . GLY A 1 74 ? 5.125 -1.976 -18.229 1.00 85.81 74 GLY A O 1
ATOM 540 N N . ALA A 1 75 ? 4.286 -3.211 -16.558 1.00 89.31 75 ALA A N 1
ATOM 541 C CA . ALA A 1 75 ? 3.835 -2.081 -15.756 1.00 89.31 75 ALA A CA 1
ATOM 542 C C . ALA A 1 75 ? 4.234 -2.211 -14.284 1.00 89.31 75 ALA A C 1
ATOM 544 O O . ALA A 1 75 ? 4.499 -3.297 -13.761 1.00 89.31 75 ALA A O 1
ATOM 545 N N . TRP A 1 76 ? 4.247 -1.068 -13.610 1.00 90.94 76 TRP A N 1
ATOM 546 C CA . TRP A 1 76 ? 4.428 -0.976 -12.173 1.00 90.94 76 TRP A CA 1
ATOM 547 C C . TRP A 1 76 ? 3.106 -1.146 -11.439 1.00 90.94 76 TRP A C 1
ATOM 549 O O . TRP A 1 76 ? 2.104 -0.545 -11.818 1.00 90.94 76 TRP A O 1
ATOM 559 N N . TRP A 1 77 ? 3.130 -1.924 -10.363 1.00 94.56 77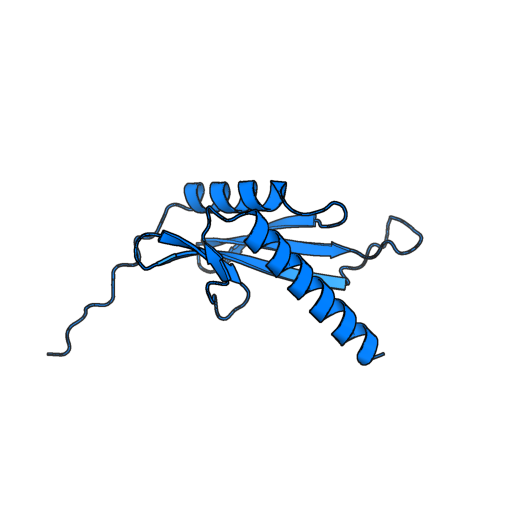 TRP A N 1
ATOM 560 C CA . TRP A 1 77 ? 1.975 -2.201 -9.517 1.00 94.56 77 TRP A CA 1
ATOM 561 C C . TRP A 1 77 ? 2.314 -1.952 -8.054 1.00 94.56 77 TRP A C 1
ATOM 563 O O . TRP A 1 77 ? 3.400 -2.317 -7.599 1.00 94.56 77 TRP A O 1
ATOM 573 N N . PHE A 1 78 ? 1.370 -1.390 -7.309 1.00 95.81 78 PHE A N 1
ATOM 574 C CA . PHE A 1 78 ? 1.370 -1.460 -5.856 1.00 95.81 78 PHE A CA 1
ATOM 575 C C . PHE A 1 78 ? 0.914 -2.849 -5.413 1.00 95.81 78 PHE A C 1
ATOM 577 O O . PHE A 1 78 ? -0.029 -3.416 -5.974 1.00 95.81 78 PHE A O 1
ATOM 584 N N . VAL A 1 79 ? 1.605 -3.396 -4.416 1.00 95.19 79 VAL A N 1
ATOM 585 C CA . VAL A 1 79 ? 1.337 -4.721 -3.843 1.00 95.19 79 VAL A CA 1
ATOM 586 C C . VAL A 1 79 ? 1.106 -4.609 -2.343 1.00 95.19 79 VAL A C 1
ATOM 588 O O . VAL A 1 79 ? 1.753 -3.791 -1.688 1.00 95.19 79 VAL A O 1
ATOM 591 N N . GLY A 1 80 ? 0.180 -5.397 -1.805 1.00 91.88 80 GLY A N 1
ATOM 592 C CA . GLY A 1 80 ? -0.186 -5.371 -0.387 1.00 91.88 80 GLY A CA 1
ATOM 593 C C . GLY A 1 80 ? 0.286 -6.615 0.357 1.00 91.88 80 GLY A C 1
ATOM 594 O O . GLY A 1 80 ? 0.546 -7.641 -0.265 1.00 91.88 80 GLY A O 1
ATOM 595 N N . GLY A 1 81 ? 0.382 -6.504 1.683 1.00 81.06 81 GLY A N 1
ATOM 596 C CA . GLY A 1 81 ? 0.463 -7.657 2.582 1.00 81.06 81 GLY A CA 1
ATOM 597 C C . GLY A 1 81 ? 1.696 -8.550 2.409 1.00 81.06 81 GLY A C 1
ATOM 598 O O . GLY A 1 81 ? 2.733 -8.147 1.876 1.00 81.06 81 GLY A O 1
ATOM 599 N N . ASP A 1 82 ? 1.576 -9.773 2.923 1.00 77.25 82 ASP A N 1
ATOM 600 C CA . ASP A 1 82 ? 2.618 -10.804 2.865 1.00 77.25 82 ASP A CA 1
ATOM 601 C C . ASP A 1 82 ? 2.596 -11.591 1.549 1.00 77.25 82 ASP A C 1
ATOM 603 O O . ASP A 1 82 ? 3.642 -12.030 1.073 1.00 77.25 82 ASP A O 1
ATOM 607 N N . ASP A 1 83 ? 1.419 -11.730 0.937 1.00 81.00 83 ASP A N 1
ATOM 608 C CA . ASP A 1 83 ? 1.194 -12.420 -0.337 1.00 81.00 83 ASP A CA 1
ATOM 609 C C . ASP A 1 83 ? 1.644 -11.592 -1.552 1.00 81.00 83 ASP A C 1
ATOM 611 O O . ASP A 1 83 ? 1.824 -12.124 -2.651 1.00 81.00 83 ASP A O 1
ATOM 615 N N . ARG A 1 84 ? 1.874 -10.287 -1.351 1.00 84.75 84 ARG A N 1
ATOM 616 C CA . ARG A 1 84 ? 2.355 -9.343 -2.366 1.00 84.75 84 ARG A CA 1
ATOM 617 C C . ARG A 1 84 ? 1.477 -9.333 -3.613 1.00 84.75 84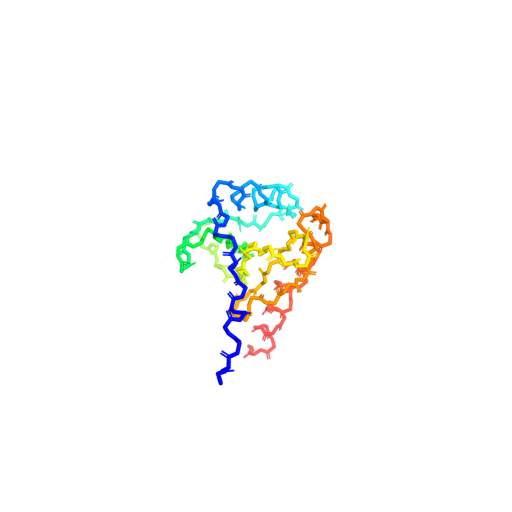 ARG A C 1
ATOM 619 O O . ARG A 1 84 ? 1.974 -9.139 -4.734 1.00 84.75 84 ARG A O 1
ATOM 626 N N . ALA A 1 85 ? 0.175 -9.523 -3.422 1.00 89.12 85 ALA A N 1
ATOM 627 C CA . ALA A 1 85 ? -0.791 -9.455 -4.501 1.00 89.12 85 ALA A CA 1
ATOM 628 C C . ALA A 1 85 ? -0.865 -8.017 -5.053 1.00 89.12 85 ALA A C 1
ATOM 630 O O . ALA A 1 85 ? -0.929 -7.058 -4.274 1.00 89.12 85 ALA A O 1
ATOM 631 N N . PRO A 1 86 ? -0.822 -7.828 -6.388 1.00 93.25 86 PRO A N 1
ATOM 632 C CA . PRO A 1 86 ? -0.994 -6.513 -6.992 1.00 93.25 86 PRO A CA 1
ATOM 633 C C . PRO A 1 86 ? -2.439 -6.043 -6.830 1.00 93.25 86 PRO A C 1
ATOM 635 O O . PRO A 1 86 ? -3.362 -6.779 -7.168 1.00 93.25 86 PRO A O 1
ATOM 638 N N . PHE A 1 87 ? -2.627 -4.811 -6.353 1.00 94.38 87 PHE A N 1
ATOM 639 C CA . PHE A 1 87 ? -3.963 -4.250 -6.119 1.00 94.38 87 PHE A CA 1
ATOM 640 C C . PHE A 1 87 ? -4.266 -2.980 -6.919 1.00 94.38 87 PHE A C 1
ATOM 642 O O . PHE A 1 87 ? -5.432 -2.659 -7.109 1.00 94.38 87 PHE A O 1
ATOM 649 N N . ALA A 1 88 ? -3.249 -2.251 -7.388 1.00 95.94 88 ALA A N 1
ATOM 650 C CA . ALA A 1 88 ? -3.426 -1.073 -8.237 1.00 95.94 88 ALA A CA 1
ATOM 651 C C . ALA A 1 88 ? -2.175 -0.827 -9.085 1.00 95.94 88 ALA A C 1
ATOM 653 O O . ALA A 1 88 ? -1.058 -1.117 -8.649 1.00 95.94 88 ALA A O 1
ATOM 654 N N . ALA A 1 89 ? -2.338 -0.267 -10.282 1.00 94.88 89 ALA A N 1
ATOM 655 C CA . ALA A 1 89 ? -1.203 0.201 -11.074 1.00 94.88 89 ALA A CA 1
ATOM 656 C C . ALA A 1 89 ? -0.524 1.399 -10.377 1.00 94.88 89 ALA A C 1
ATOM 658 O O . ALA A 1 89 ? -1.194 2.231 -9.765 1.00 94.88 89 ALA A O 1
ATOM 659 N N . ALA A 1 90 ? 0.803 1.520 -10.473 1.00 92.81 90 ALA A N 1
ATOM 660 C CA . ALA A 1 90 ? 1.573 2.509 -9.711 1.00 92.81 90 ALA A CA 1
ATOM 661 C C . ALA A 1 90 ? 1.313 3.968 -10.129 1.00 92.81 90 ALA A C 1
ATOM 663 O O . ALA A 1 90 ? 1.580 4.899 -9.372 1.00 92.81 90 ALA A O 1
ATOM 664 N N . ASN A 1 91 ? 0.765 4.174 -11.327 1.00 92.25 91 ASN A N 1
ATOM 665 C CA . ASN A 1 91 ? 0.289 5.471 -11.802 1.00 92.25 91 ASN A CA 1
ATOM 666 C C . ASN A 1 91 ? -1.149 5.788 -11.344 1.00 92.25 91 ASN A C 1
ATOM 668 O O . ASN A 1 91 ? -1.556 6.949 -11.401 1.00 92.25 91 ASN A O 1
ATOM 672 N N . ASN A 1 92 ? -1.911 4.806 -10.849 1.00 95.88 92 ASN A N 1
ATOM 673 C CA . ASN A 1 92 ? -3.263 5.007 -10.332 1.00 95.88 92 ASN A CA 1
ATOM 674 C C . ASN A 1 92 ? -3.261 5.238 -8.813 1.00 95.88 92 ASN A C 1
ATOM 676 O O . ASN A 1 92 ? -3.779 4.450 -8.021 1.00 95.88 92 ASN A O 1
ATOM 680 N N . LEU A 1 93 ? -2.667 6.359 -8.397 1.00 96.44 93 LEU A N 1
ATOM 681 C CA . LEU A 1 93 ? -2.493 6.698 -6.979 1.00 96.44 93 LEU A CA 1
ATOM 682 C C . LEU A 1 93 ? -3.823 6.822 -6.217 1.00 96.44 93 LEU A C 1
ATOM 684 O O . LEU A 1 93 ? -3.876 6.542 -5.023 1.00 96.44 93 LEU A O 1
ATOM 688 N N . ARG A 1 94 ? -4.896 7.256 -6.895 1.00 95.69 94 ARG A N 1
ATOM 689 C CA . ARG A 1 94 ? -6.221 7.416 -6.276 1.00 95.69 94 ARG A CA 1
ATOM 690 C C . ARG A 1 94 ? -6.823 6.061 -5.924 1.00 95.69 94 ARG A C 1
ATOM 692 O O . ARG A 1 94 ? -7.241 5.879 -4.788 1.00 95.69 94 ARG A O 1
ATOM 699 N N . GLU A 1 95 ? -6.842 5.132 -6.877 1.00 96.00 95 GLU A N 1
ATOM 700 C CA . GLU A 1 95 ? -7.311 3.765 -6.634 1.00 96.00 95 GLU A CA 1
ATOM 701 C C . GLU A 1 95 ? -6.501 3.109 -5.516 1.00 96.00 95 GLU A C 1
ATOM 703 O O . GLU A 1 95 ? -7.073 2.560 -4.577 1.00 96.00 95 GLU A O 1
ATOM 708 N N . ALA A 1 96 ? -5.175 3.255 -5.563 1.00 96.56 96 ALA A N 1
ATOM 709 C CA . ALA A 1 96 ? -4.295 2.703 -4.547 1.00 96.56 96 ALA A CA 1
ATOM 710 C C . ALA A 1 96 ? -4.606 3.239 -3.138 1.00 96.56 96 ALA A C 1
ATOM 712 O O . ALA A 1 96 ? -4.726 2.458 -2.193 1.00 96.56 96 ALA A O 1
ATOM 713 N N . ALA A 1 97 ? -4.796 4.555 -2.996 1.00 95.44 97 ALA A N 1
ATOM 714 C CA . ALA A 1 97 ? -5.180 5.166 -1.726 1.00 95.44 97 ALA A CA 1
ATOM 715 C C . ALA A 1 97 ? -6.549 4.662 -1.237 1.00 95.44 97 ALA A C 1
ATOM 717 O O . ALA A 1 97 ? -6.697 4.342 -0.059 1.00 95.44 97 ALA A O 1
ATOM 718 N N . THR A 1 98 ? -7.537 4.530 -2.130 1.00 95.25 98 THR A N 1
ATOM 719 C CA . THR A 1 98 ? -8.860 3.982 -1.789 1.00 95.25 98 THR A CA 1
ATOM 720 C C . THR A 1 98 ? -8.770 2.546 -1.277 1.00 95.25 98 THR A C 1
ATOM 722 O O . THR A 1 98 ? -9.409 2.222 -0.276 1.00 95.25 98 THR A O 1
ATOM 725 N N . VAL A 1 99 ? -7.965 1.695 -1.918 1.00 95.75 99 VAL A N 1
ATOM 726 C CA . VAL A 1 99 ? -7.765 0.303 -1.486 1.00 95.75 99 VAL A CA 1
ATOM 727 C C . VAL A 1 99 ? -7.133 0.248 -0.094 1.00 95.75 99 VAL A C 1
ATOM 729 O O . VAL A 1 99 ? -7.639 -0.472 0.763 1.00 95.75 99 VAL A O 1
ATOM 732 N N . ILE A 1 100 ? -6.091 1.047 0.161 1.00 94.12 100 ILE A N 1
ATOM 733 C CA . ILE A 1 100 ? -5.421 1.108 1.472 1.00 94.12 100 ILE A CA 1
ATOM 734 C C . ILE A 1 100 ? -6.391 1.545 2.572 1.00 94.12 100 ILE A C 1
ATOM 736 O O . ILE A 1 100 ? -6.432 0.936 3.637 1.00 94.12 100 ILE A O 1
ATOM 740 N N . VAL A 1 101 ? -7.191 2.585 2.323 1.00 92.50 101 VAL A N 1
ATOM 741 C CA . VAL A 1 101 ? -8.177 3.079 3.298 1.00 92.50 101 VAL A CA 1
ATOM 742 C C . VAL A 1 101 ? -9.249 2.029 3.578 1.00 92.50 101 VAL A C 1
ATOM 744 O O . VAL A 1 101 ? -9.616 1.830 4.735 1.00 92.50 101 VAL A O 1
ATOM 747 N N . ARG A 1 102 ? -9.742 1.339 2.543 1.00 92.75 102 ARG A N 1
ATOM 748 C CA . ARG A 1 102 ? -10.720 0.258 2.711 1.00 92.75 102 ARG A CA 1
ATOM 749 C C . ARG A 1 102 ? -10.156 -0.862 3.583 1.00 92.75 102 ARG A C 1
ATOM 751 O O . ARG A 1 102 ? -10.803 -1.235 4.551 1.00 92.75 102 ARG A O 1
ATOM 758 N N . GLU A 1 103 ? -8.943 -1.317 3.287 1.00 93.00 103 GLU A N 1
ATOM 759 C CA . GLU A 1 103 ? -8.260 -2.368 4.049 1.00 93.00 103 GLU A CA 1
ATOM 760 C C . GLU A 1 103 ? -8.074 -1.977 5.525 1.00 93.00 103 GLU A C 1
ATOM 762 O O . GLU A 1 103 ? -8.376 -2.755 6.427 1.00 93.00 103 GLU A O 1
ATOM 767 N N . LEU A 1 104 ? -7.643 -0.740 5.795 1.00 90.69 104 LEU A N 1
ATOM 768 C CA . LEU A 1 104 ? -7.524 -0.232 7.165 1.00 90.69 104 LEU A CA 1
ATOM 769 C C . LEU A 1 104 ? -8.877 -0.235 7.889 1.00 90.69 104 LEU A C 1
ATOM 771 O O . LEU A 1 104 ? -8.956 -0.685 9.030 1.00 90.69 104 LEU A O 1
ATOM 775 N N . ASN A 1 105 ? -9.944 0.231 7.235 1.00 88.69 105 ASN A N 1
ATOM 776 C CA . ASN A 1 105 ? -11.288 0.234 7.816 1.00 88.69 105 ASN A CA 1
ATOM 777 C C . ASN A 1 105 ? -11.804 -1.186 8.082 1.00 88.69 105 ASN A C 1
ATOM 779 O O . ASN A 1 105 ? -12.465 -1.418 9.093 1.00 88.69 105 ASN A O 1
ATOM 783 N N . ASP A 1 106 ? -11.493 -2.141 7.207 1.00 89.38 106 ASP A N 1
ATOM 784 C CA . ASP A 1 106 ? -11.859 -3.546 7.383 1.00 89.38 106 ASP A CA 1
ATOM 785 C C . ASP A 1 106 ? -11.165 -4.145 8.612 1.00 89.38 106 ASP A C 1
ATOM 787 O O . ASP A 1 106 ? -11.832 -4.746 9.456 1.00 89.38 106 ASP A O 1
ATOM 791 N N . GLN A 1 107 ? -9.866 -3.883 8.789 1.00 88.94 107 GLN A N 1
ATOM 792 C CA . GLN A 1 107 ? -9.123 -4.296 9.985 1.00 88.94 107 GLN A CA 1
ATOM 793 C C . GLN A 1 107 ? -9.671 -3.665 11.274 1.00 88.94 107 GLN A C 1
ATOM 795 O O . GLN A 1 107 ? -9.752 -4.343 12.300 1.00 88.94 107 GLN A O 1
ATOM 800 N N . ILE A 1 108 ? -10.052 -2.382 11.242 1.00 85.56 108 ILE A N 1
ATOM 801 C CA . ILE A 1 108 ? -10.655 -1.696 12.398 1.00 85.56 108 ILE A CA 1
ATOM 802 C C . ILE A 1 108 ? -11.975 -2.377 12.780 1.00 85.56 108 ILE A C 1
ATOM 804 O O . ILE A 1 108 ? -12.130 -2.796 13.927 1.00 85.56 108 ILE A O 1
ATOM 808 N N . ARG A 1 109 ? -12.884 -2.573 11.813 1.00 84.00 109 ARG A N 1
ATOM 809 C CA . ARG A 1 109 ? -14.187 -3.222 12.046 1.00 84.00 109 ARG A CA 1
ATOM 810 C C . ARG A 1 109 ? -14.041 -4.637 12.604 1.00 84.00 109 ARG A C 1
ATOM 812 O O . ARG A 1 109 ? -14.765 -5.017 13.519 1.00 84.00 109 ARG A O 1
ATOM 819 N N . GLN A 1 110 ? -13.090 -5.412 12.083 1.00 84.75 110 GLN A N 1
ATOM 820 C CA . GLN A 1 110 ? -12.816 -6.764 12.576 1.00 84.75 110 GLN A CA 1
ATOM 821 C C . GLN A 1 110 ? -12.340 -6.769 14.033 1.00 84.75 110 GLN A C 1
ATOM 823 O O . GLN A 1 110 ? -12.737 -7.639 14.800 1.00 84.75 110 GLN A O 1
ATOM 828 N N . ARG A 1 111 ? -11.517 -5.797 14.441 1.00 80.44 111 ARG A N 1
ATOM 829 C CA . ARG A 1 111 ? -11.034 -5.688 15.828 1.00 80.44 111 ARG A CA 1
ATOM 830 C C . ARG A 1 111 ? -12.124 -5.245 16.800 1.00 80.44 111 ARG A C 1
ATOM 832 O O . ARG A 1 111 ? -12.101 -5.671 17.950 1.00 80.44 111 ARG A O 1
ATOM 839 N N . GLU A 1 112 ? -13.054 -4.405 16.355 1.00 78.38 112 GLU A N 1
ATO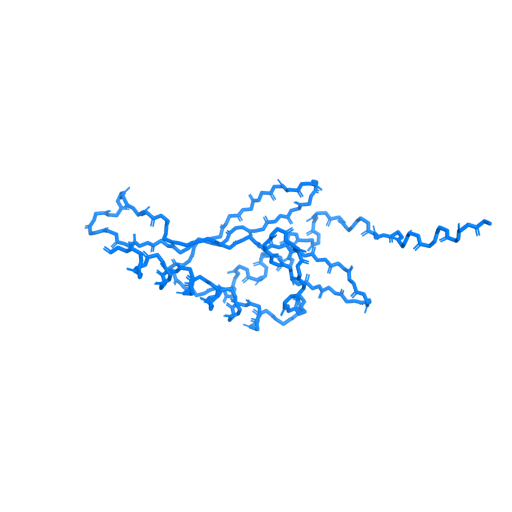M 840 C CA . GLU A 1 112 ? -14.217 -3.997 17.150 1.00 78.38 112 GLU A CA 1
ATOM 841 C C . GLU A 1 112 ? -15.196 -5.153 17.364 1.00 78.38 112 GLU A C 1
ATOM 843 O O 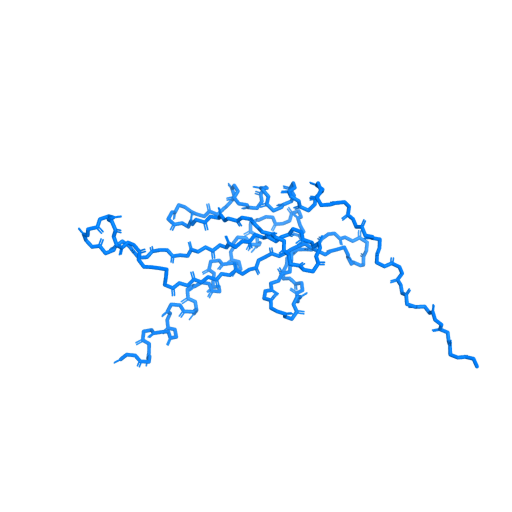. GLU A 1 112 ? -15.702 -5.308 18.466 1.00 78.38 112 GLU A O 1
ATOM 848 N N . ALA A 1 113 ? -15.404 -6.009 16.359 1.00 73.75 113 ALA A N 1
ATOM 849 C CA . ALA A 1 113 ? -16.299 -7.165 16.460 1.00 73.75 113 ALA A CA 1
ATOM 850 C C . ALA A 1 113 ? -15.806 -8.276 17.412 1.00 73.75 113 ALA A C 1
ATOM 852 O O . ALA A 1 113 ? -16.580 -9.154 17.781 1.00 73.75 113 ALA A O 1
ATOM 853 N N . VAL A 1 114 ? -14.518 -8.269 17.770 1.00 70.69 114 VAL A N 1
ATOM 854 C CA . VAL A 1 114 ? -13.893 -9.247 18.682 1.00 70.69 114 VAL A CA 1
ATOM 855 C C . VAL A 1 114 ? -13.899 -8.758 20.142 1.00 70.69 114 VAL A C 1
ATOM 857 O O . VAL A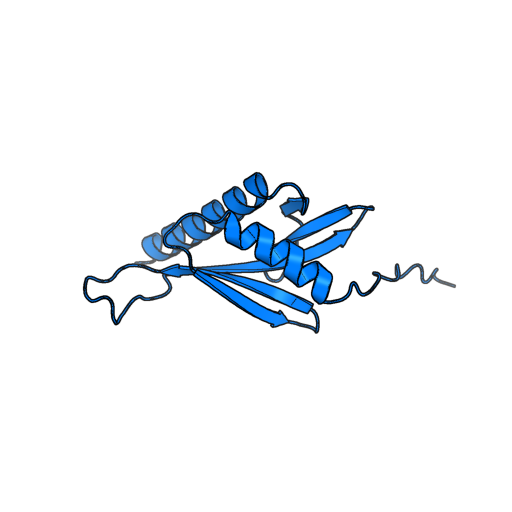 1 114 ? -13.562 -9.526 21.042 1.00 70.69 114 VAL A O 1
ATOM 860 N N . ARG A 1 115 ? -14.269 -7.495 20.390 1.00 57.28 115 ARG A N 1
ATOM 861 C CA . ARG A 1 115 ? -14.403 -6.921 21.738 1.00 57.28 115 ARG A CA 1
ATOM 862 C C . ARG A 1 115 ? -15.814 -7.085 22.282 1.00 57.28 115 ARG A C 1
ATOM 864 O O . ARG A 1 115 ? -15.904 -7.287 23.511 1.00 57.28 115 ARG A O 1
#

Radius of gyration: 16.31 Å; chains: 1; bounding box: 33×43×45 Å

Organism: NCBI:txid2483351

Secondary structure (DSSP, 8-state):
-------------HHHHHHHHHHHHTTSPTTEEEEEEEETTEEEEEEEEEE--SSTT--EEEEEEEEEEEEETTEEEEEETTTTEEEEETT-HHHHHHHHHHHHHHHHHHHHHT-

Foldseek 3Di:
DPDPPPPPQPPDDLVVFCVLVVVLVVQADPQKDWDWDDDPNHIKIKIFHWDPDVDNVDTDGLFIKIWTWGDDPNFIFIATDPVRDGQGTSVPSVSVNVVRVVRRVVSNVVVVVVD